Protein AF-A0A158NLA2-F1 (afdb_monomer_lite)

Organism: Atta cephalotes (NCBI:txid12957)

InterPro domains:
  IPR011042 Six-bladed beta-propeller, TolB-like [G3DSA:2.120.10.30] (15-166)
  IPR017996 Major royal jelly/yellow-related [PF03022] (31-162)
  IPR017996 Major royal jelly/yellow-related [PR01366] (38-62)
  IPR017996 Major royal jelly/yello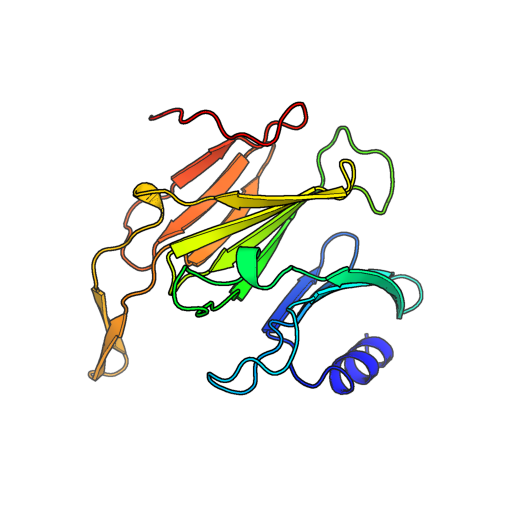w-related [PR01366] (100-117)

Sequence (175 aa):
MISLMQKIQEIEFLLSLQIQRNHVILNNGKIGFDQICNPKLMTFNLKNDTLVKIIYIPLDIATNRTGVGHLATPIVYYPKIYKRFLEMIIFIADPRFRFLIIYDSFKKSICRIESDFMKSADVIVSITDQNFTYTDGILSLTGLGDELYYVLVSAKKIHKIKVKTNGLYPNKEET

Secondary structure (DSSP, 8-state):
-HHHHHHHHTSS---EEEESSSEEEEE--EETTEE-S--EEEEEETTTTEEEEEEEPPHHHHS-TTS-----EEEEE--TT--STT--EEEEEETTTTEEEEEETTTTEEEEEE-GGGPPPPEEEEETTEEEEE---EEEEEEETTEEEEEETT-SSEEEEE--TT-S-------

pLDDT: mean 81.51, std 14.43, range [34.19, 95.0]

Foldseek 3Di:
DVVLVVVVVVVVAFQDWDDDQWTWTWDCCDDPFDRNDFIWIWTAGPVPRDTDDIDGDDQPQQDDPVSGFDFHDKDWADAPPDDDSQFIWIWTDTFQVQKIWIAGPVVRDIHIDHDPQQFDDWDWDADPNDTDIDRTGWDDWDDDHQKIWTDTPHDPDIDIFGRDPVDPDGDDDDD

Radius of gyration: 16.73 Å; chains: 1; bounding box: 38×41×39 Å

Structure (mmCIF, N/CA/C/O backbone):
data_AF-A0A158NLA2-F1
#
_entry.id   AF-A0A158NLA2-F1
#
loop_
_atom_site.group_PDB
_atom_site.id
_atom_site.type_symbol
_atom_site.label_atom_id
_atom_site.label_alt_id
_atom_site.label_comp_id
_atom_site.label_asym_id
_atom_site.label_entity_id
_atom_site.label_seq_id
_atom_site.pdbx_PDB_ins_code
_atom_site.Cartn_x
_atom_site.Cartn_y
_atom_site.Cartn_z
_atom_site.occupancy
_atom_site.B_iso_or_equiv
_atom_site.auth_seq_id
_atom_site.auth_comp_id
_atom_site.auth_asym_id
_atom_site.auth_atom_id
_at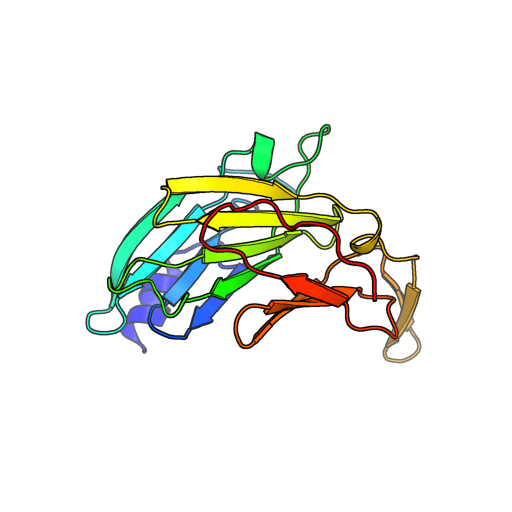om_site.pdbx_PDB_model_num
ATOM 1 N N . MET A 1 1 ? -5.611 -20.137 13.144 1.00 49.88 1 MET A N 1
ATOM 2 C CA . MET A 1 1 ? -4.727 -20.141 11.952 1.00 49.88 1 MET A CA 1
ATOM 3 C C . MET A 1 1 ? -5.289 -20.992 10.811 1.00 49.88 1 MET A C 1
ATOM 5 O O . MET A 1 1 ? -5.412 -20.461 9.719 1.00 49.88 1 MET A O 1
ATOM 9 N N . ILE A 1 2 ? -5.704 -22.248 11.048 1.00 51.84 2 ILE A N 1
ATOM 10 C CA . ILE A 1 2 ? -6.303 -23.125 10.011 1.00 51.84 2 ILE A CA 1
ATOM 11 C C . ILE A 1 2 ? -7.611 -22.542 9.422 1.00 51.84 2 ILE A C 1
ATOM 13 O O . ILE A 1 2 ? -7.744 -22.461 8.207 1.00 51.84 2 ILE A O 1
ATOM 17 N N . SER A 1 3 ? -8.524 -22.039 10.264 1.00 57.44 3 SER A N 1
ATOM 18 C CA . SER A 1 3 ? -9.803 -21.421 9.837 1.00 57.44 3 SER A CA 1
ATOM 19 C C . SER A 1 3 ? -9.613 -20.162 8.975 1.00 57.44 3 SER A C 1
ATOM 21 O O . SER A 1 3 ? -10.284 -19.975 7.961 1.00 57.44 3 SER A O 1
ATOM 23 N N . LEU A 1 4 ? -8.641 -19.316 9.322 1.00 54.81 4 LEU A N 1
ATOM 24 C CA . LEU A 1 4 ? -8.321 -18.130 8.534 1.00 54.81 4 LEU A CA 1
ATOM 25 C C . LEU A 1 4 ? -7.677 -18.483 7.185 1.00 54.81 4 LEU A C 1
ATOM 27 O O . LEU A 1 4 ? -8.001 -17.849 6.191 1.00 54.81 4 LEU A O 1
ATOM 31 N N . MET A 1 5 ? -6.802 -19.495 7.125 1.00 54.22 5 MET A N 1
ATOM 32 C CA . MET A 1 5 ? -6.245 -19.953 5.845 1.00 54.22 5 MET A CA 1
ATOM 33 C C . MET A 1 5 ? -7.327 -20.502 4.908 1.00 54.22 5 MET A C 1
ATOM 35 O O . MET A 1 5 ? -7.271 -20.222 3.716 1.00 54.22 5 MET A O 1
ATOM 39 N N . GLN A 1 6 ? -8.350 -21.179 5.441 1.00 51.25 6 GLN A N 1
ATOM 40 C CA . GLN A 1 6 ? -9.522 -21.591 4.660 1.00 51.25 6 GLN A CA 1
ATOM 41 C C . GLN A 1 6 ? -10.333 -20.388 4.150 1.00 51.25 6 GLN A C 1
ATOM 43 O O . GLN A 1 6 ? -10.694 -20.352 2.981 1.00 51.25 6 GLN A O 1
ATOM 48 N N . LYS A 1 7 ? -10.541 -19.346 4.968 1.00 55.84 7 LYS A N 1
ATOM 49 C CA . LYS A 1 7 ? -11.192 -18.100 4.505 1.00 55.84 7 LYS A CA 1
ATOM 50 C C . LYS A 1 7 ? -10.345 -17.307 3.508 1.00 55.84 7 LYS A C 1
ATOM 52 O O . LYS A 1 7 ? -10.886 -16.615 2.655 1.00 55.84 7 LYS A O 1
ATOM 57 N N . ILE A 1 8 ? -9.019 -17.382 3.616 1.00 54.69 8 ILE A N 1
ATOM 58 C CA . ILE A 1 8 ? -8.092 -16.787 2.649 1.00 54.69 8 ILE A CA 1
ATOM 59 C C . ILE A 1 8 ? -8.147 -17.540 1.313 1.00 54.69 8 ILE A C 1
ATOM 61 O O . ILE A 1 8 ? -8.038 -16.893 0.279 1.00 54.69 8 ILE A O 1
ATOM 65 N N . GLN A 1 9 ? -8.367 -18.861 1.310 1.00 49.06 9 GLN A N 1
ATOM 66 C CA . GLN A 1 9 ? -8.553 -19.638 0.075 1.00 49.06 9 GLN A CA 1
ATOM 67 C C . GLN A 1 9 ? -9.792 -19.210 -0.729 1.00 49.06 9 GLN A C 1
ATOM 69 O O . GLN A 1 9 ? -9.789 -19.362 -1.945 1.00 49.06 9 GLN A O 1
ATOM 74 N N . GLU A 1 10 ? -10.811 -18.626 -0.091 1.00 50.75 10 GLU A N 1
ATOM 75 C CA . GLU A 1 10 ? -11.972 -18.035 -0.781 1.00 50.75 10 GLU A CA 1
ATOM 76 C C . GLU A 1 10 ? -11.675 -16.645 -1.385 1.00 50.75 10 GLU A C 1
ATOM 78 O O . GLU A 1 10 ? -12.471 -16.105 -2.155 1.00 50.75 10 GLU A O 1
ATOM 83 N N . ILE A 1 11 ? -10.532 -16.032 -1.051 1.00 56.72 11 ILE A N 1
ATOM 84 C CA . ILE A 1 11 ? -10.077 -14.774 -1.649 1.00 56.72 11 ILE A CA 1
ATOM 85 C C . ILE A 1 11 ? -9.246 -15.133 -2.878 1.00 56.72 11 ILE A C 1
ATOM 87 O O . ILE A 1 11 ? -8.044 -15.356 -2.771 1.00 56.72 11 ILE A O 1
ATOM 91 N N . GLU A 1 12 ? -9.877 -15.136 -4.051 1.00 47.66 12 GLU A N 1
ATOM 92 C CA . GLU A 1 12 ? -9.251 -15.634 -5.286 1.00 47.66 12 GLU A CA 1
ATOM 93 C C . GLU A 1 12 ? -7.929 -14.941 -5.678 1.00 47.66 12 GLU A C 1
ATOM 95 O O . GLU A 1 12 ? -7.164 -15.515 -6.441 1.0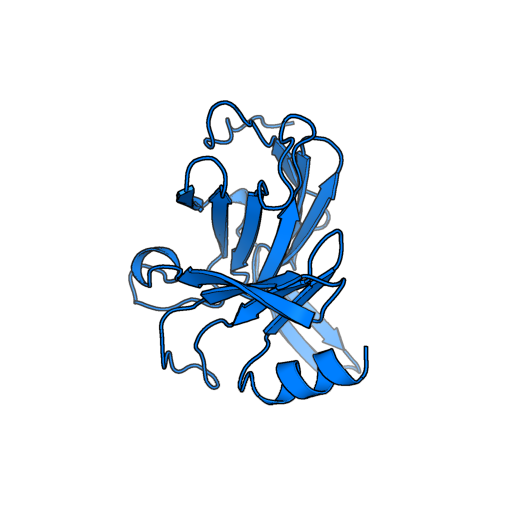0 47.66 12 GLU A O 1
ATOM 100 N N . PHE A 1 13 ? -7.584 -13.767 -5.131 1.00 59.12 13 PHE A N 1
ATOM 101 C CA . PHE A 1 13 ? -6.324 -13.074 -5.443 1.00 59.12 13 PHE A CA 1
ATOM 102 C C . PHE A 1 13 ? -5.791 -12.300 -4.227 1.00 59.12 13 PHE A C 1
ATOM 104 O O . PHE A 1 13 ? -6.037 -11.099 -4.060 1.00 59.12 13 PHE A O 1
ATOM 111 N N . LEU A 1 14 ? -5.084 -13.007 -3.339 1.00 56.69 14 LEU A N 1
ATOM 112 C CA . LEU A 1 14 ? -4.337 -12.411 -2.231 1.00 56.69 14 LEU A CA 1
ATOM 113 C C . LEU A 1 14 ? -2.925 -12.064 -2.695 1.00 56.69 14 LEU A C 1
ATOM 115 O O . LEU A 1 14 ? -2.150 -12.949 -3.047 1.00 56.69 14 LEU A O 1
ATOM 119 N N . LEU A 1 15 ? -2.580 -10.778 -2.662 1.00 62.62 15 LEU A N 1
ATOM 120 C CA . LEU A 1 15 ? -1.246 -10.341 -3.062 1.00 62.62 15 LEU A CA 1
ATOM 121 C C . LEU A 1 15 ? -0.293 -10.218 -1.876 1.00 62.62 15 LEU A C 1
ATOM 123 O O . LEU A 1 15 ? 0.894 -10.508 -1.985 1.00 62.62 15 LEU A O 1
ATOM 127 N N . SER A 1 16 ? -0.806 -9.772 -0.734 1.00 70.50 16 SER A N 1
ATOM 128 C CA . SER A 1 16 ? 0.007 -9.543 0.454 1.00 70.50 16 SER A CA 1
ATOM 129 C C . SER A 1 16 ? -0.835 -9.533 1.724 1.00 70.50 16 SER A C 1
ATOM 131 O O . SER A 1 16 ? -1.999 -9.116 1.741 1.00 70.50 16 SER A O 1
ATOM 133 N N . LEU A 1 17 ? -0.210 -10.006 2.802 1.00 73.69 17 LEU A N 1
ATOM 134 C CA . LEU A 1 17 ? -0.778 -10.105 4.139 1.00 73.69 17 LEU A CA 1
ATOM 135 C C . LEU A 1 17 ? 0.109 -9.335 5.115 1.00 73.69 17 LEU A C 1
ATOM 137 O O . LEU A 1 17 ? 1.304 -9.600 5.212 1.00 73.69 17 LEU A O 1
ATOM 141 N N . GLN A 1 18 ? -0.489 -8.415 5.867 1.00 73.12 18 GLN A N 1
ATOM 142 C CA . GLN A 1 18 ? 0.171 -7.727 6.972 1.00 73.12 18 GLN A CA 1
ATOM 143 C C . GLN A 1 18 ? -0.454 -8.158 8.295 1.00 73.12 18 GLN A C 1
ATOM 145 O O . GLN A 1 18 ? -1.675 -8.102 8.461 1.00 73.12 18 GLN A O 1
ATOM 150 N N . ILE A 1 19 ? 0.394 -8.594 9.230 1.00 71.25 19 ILE A N 1
ATOM 151 C CA . ILE A 1 19 ? -0.001 -9.092 10.549 1.00 71.25 19 ILE A CA 1
ATOM 152 C C . ILE A 1 19 ? 0.705 -8.250 11.611 1.00 71.25 19 ILE A C 1
ATOM 154 O O . ILE A 1 19 ? 1.915 -8.348 11.784 1.00 71.25 19 ILE A O 1
ATOM 158 N N . GLN A 1 20 ? -0.051 -7.428 12.333 1.00 69.38 20 GLN A N 1
ATOM 159 C CA . GLN A 1 20 ? 0.439 -6.766 13.549 1.00 69.38 20 GLN A CA 1
ATOM 160 C C . GLN A 1 20 ? -0.603 -6.873 14.661 1.00 69.38 20 GLN A C 1
ATOM 162 O O . GLN A 1 20 ? -0.478 -7.706 15.550 1.00 69.38 20 GLN A O 1
ATOM 167 N N . ARG A 1 21 ? -1.659 -6.052 14.596 1.00 71.00 21 ARG A N 1
ATOM 168 C CA . ARG A 1 21 ? -2.820 -6.121 15.507 1.00 71.00 21 ARG A CA 1
ATOM 169 C C . ARG A 1 21 ? -4.041 -6.764 14.849 1.00 71.00 21 ARG A C 1
ATOM 171 O O . ARG A 1 21 ? -4.851 -7.384 15.525 1.00 71.00 21 ARG A O 1
ATOM 178 N N . ASN A 1 22 ? -4.147 -6.603 13.532 1.00 69.88 22 ASN A N 1
ATOM 179 C CA . ASN A 1 22 ? -5.159 -7.180 12.654 1.00 69.88 22 ASN A CA 1
ATOM 180 C C . ASN A 1 22 ? -4.481 -7.856 11.462 1.00 69.88 22 ASN A C 1
ATOM 182 O O . ASN A 1 22 ? -3.318 -7.561 11.173 1.00 69.88 22 ASN A O 1
ATOM 186 N N . HIS A 1 23 ? -5.228 -8.697 10.744 1.00 78.25 23 HIS A N 1
ATOM 187 C CA . HIS A 1 23 ? -4.856 -9.084 9.386 1.00 78.25 23 HIS A CA 1
ATOM 188 C C . HIS A 1 23 ? -5.394 -8.037 8.425 1.00 78.25 23 HIS A C 1
ATOM 190 O O . HIS A 1 23 ? -6.608 -7.903 8.275 1.00 78.25 23 HIS A O 1
ATOM 196 N N . VAL A 1 24 ? -4.496 -7.295 7.784 1.00 83.94 24 VAL A N 1
ATOM 197 C CA . VAL A 1 24 ? -4.851 -6.462 6.636 1.00 83.94 24 VAL A CA 1
ATOM 198 C C . VAL A 1 24 ? -4.396 -7.185 5.381 1.00 83.94 24 VAL A C 1
ATOM 200 O O . VAL A 1 24 ? -3.222 -7.521 5.236 1.00 83.94 24 VAL A O 1
ATOM 203 N N . ILE A 1 25 ? -5.352 -7.434 4.496 1.00 87.38 25 ILE A N 1
ATOM 204 C CA . ILE A 1 25 ? -5.155 -8.099 3.215 1.00 87.38 25 ILE A CA 1
ATOM 205 C C . ILE A 1 25 ? -5.380 -7.074 2.113 1.00 87.38 25 ILE A C 1
ATOM 207 O O . ILE A 1 25 ? -6.402 -6.381 2.110 1.00 87.38 25 ILE A O 1
ATOM 211 N N . LEU A 1 26 ? -4.442 -7.006 1.172 1.00 89.31 26 LEU A N 1
ATOM 212 C CA . LEU A 1 26 ? -4.621 -6.285 -0.082 1.00 89.31 26 LEU A CA 1
ATOM 213 C C . LEU A 1 26 ? -5.032 -7.271 -1.176 1.00 89.31 26 LEU A C 1
ATOM 215 O O . LEU A 1 26 ? -4.301 -8.208 -1.498 1.00 89.31 26 LEU A O 1
ATOM 219 N N . ASN A 1 27 ? -6.190 -7.012 -1.774 1.00 89.88 27 ASN A N 1
ATOM 220 C CA . ASN A 1 27 ? -6.587 -7.589 -3.049 1.00 89.88 27 ASN A CA 1
ATOM 221 C C . ASN A 1 27 ? -6.472 -6.477 -4.101 1.00 89.88 27 ASN A C 1
ATOM 223 O O . ASN A 1 27 ? -7.119 -5.436 -3.981 1.00 89.88 27 ASN A O 1
ATOM 227 N N . ASN A 1 28 ? -5.610 -6.670 -5.100 1.00 88.50 28 ASN A N 1
ATOM 228 C CA . ASN A 1 28 ? -5.338 -5.670 -6.137 1.00 88.50 28 ASN A CA 1
ATOM 229 C C . ASN A 1 28 ? -6.407 -5.635 -7.250 1.00 88.50 28 ASN A C 1
ATOM 231 O O . ASN A 1 28 ? -6.336 -4.788 -8.138 1.00 88.50 28 ASN A O 1
ATOM 235 N N . GLY A 1 29 ? -7.390 -6.536 -7.205 1.00 88.56 29 GLY A N 1
ATOM 236 C CA . GLY A 1 29 ? -8.479 -6.641 -8.170 1.00 88.56 29 GLY A CA 1
ATOM 237 C C . GLY A 1 29 ? -8.054 -7.131 -9.554 1.00 88.56 29 GLY A C 1
ATOM 238 O O . GLY A 1 29 ? -8.791 -6.887 -10.512 1.00 88.56 29 GLY A O 1
ATOM 239 N N . LYS A 1 30 ? -6.883 -7.776 -9.674 1.00 87.00 30 LYS A N 1
ATOM 240 C CA . LYS A 1 30 ? -6.302 -8.196 -10.955 1.00 87.00 30 LYS A CA 1
ATOM 241 C C . LYS A 1 30 ? -6.193 -9.704 -11.124 1.00 87.00 30 LYS A C 1
ATOM 243 O O . LYS A 1 30 ? -5.852 -10.411 -10.181 1.00 87.00 30 LYS A O 1
ATOM 248 N N . ILE A 1 31 ? -6.360 -10.145 -12.370 1.00 84.56 31 ILE A N 1
ATOM 249 C CA . ILE A 1 31 ? -5.972 -11.477 -12.848 1.00 84.56 31 ILE A CA 1
ATOM 250 C C . ILE A 1 31 ? -4.918 -11.269 -13.932 1.00 84.56 31 ILE A C 1
ATOM 252 O O . ILE A 1 31 ? -5.192 -10.678 -14.972 1.00 84.56 31 ILE A O 1
ATOM 256 N N . GLY A 1 32 ? -3.678 -11.685 -13.666 1.00 82.56 32 GLY A N 1
ATOM 257 C CA . GLY A 1 32 ? -2.553 -11.329 -14.531 1.00 82.56 32 GLY A CA 1
ATOM 258 C C . GLY A 1 32 ? -2.401 -9.805 -14.645 1.00 82.56 32 GLY A C 1
ATOM 259 O O . GLY A 1 32 ? -2.119 -9.127 -13.654 1.00 82.56 32 GLY A O 1
ATOM 260 N N . PHE A 1 33 ? -2.584 -9.266 -15.853 1.00 82.00 33 PHE A N 1
ATOM 261 C CA . PHE A 1 33 ? -2.517 -7.824 -16.119 1.00 82.00 33 PHE A CA 1
ATOM 262 C C . PHE A 1 33 ? -3.888 -7.131 -16.115 1.00 82.00 33 PHE A C 1
ATOM 264 O O . PHE A 1 33 ? -3.933 -5.905 -15.954 1.00 82.00 33 PHE A O 1
ATOM 271 N N . ASP A 1 34 ? -4.974 -7.900 -16.211 1.00 86.69 34 ASP A N 1
ATOM 272 C CA . ASP A 1 34 ? -6.332 -7.397 -16.400 1.00 86.69 34 ASP A CA 1
ATOM 273 C C . ASP A 1 34 ? -6.954 -6.947 -15.076 1.00 86.69 34 ASP A C 1
ATOM 275 O O . ASP A 1 34 ? -6.893 -7.650 -14.065 1.00 86.69 34 ASP A O 1
ATOM 279 N N . GLN A 1 35 ? -7.560 -5.756 -15.074 1.00 89.44 35 GLN A N 1
ATOM 280 C CA . GLN A 1 35 ? -8.295 -5.225 -13.925 1.00 89.44 35 GLN A CA 1
ATOM 281 C C . GLN A 1 35 ? -9.745 -5.722 -13.970 1.00 89.44 35 GLN A C 1
ATOM 283 O O . GLN A 1 35 ? -10.515 -5.304 -14.829 1.00 89.44 35 GLN A O 1
ATOM 288 N N . ILE A 1 36 ? -10.125 -6.585 -13.027 1.00 91.00 36 ILE A N 1
ATOM 289 C CA . ILE A 1 36 ? -11.461 -7.202 -12.970 1.00 91.00 36 ILE A CA 1
ATOM 290 C C . ILE A 1 36 ? -12.401 -6.436 -12.032 1.00 91.00 36 ILE A C 1
ATOM 292 O O . ILE A 1 36 ? -13.599 -6.331 -12.280 1.00 91.00 36 ILE A O 1
ATOM 296 N N . CYS A 1 37 ? -11.872 -5.883 -10.939 1.00 90.88 37 CYS A N 1
ATOM 297 C CA . CYS A 1 37 ? -12.645 -5.092 -9.978 1.00 90.88 37 CYS A CA 1
ATOM 298 C C . CYS A 1 37 ? -11.771 -4.038 -9.294 1.00 90.88 37 CYS A C 1
ATOM 300 O O . CYS A 1 37 ? -10.551 -4.070 -9.426 1.00 90.88 37 CYS A O 1
ATOM 302 N N . ASN A 1 38 ? -12.365 -3.109 -8.543 1.00 92.75 38 ASN A N 1
ATOM 303 C CA . ASN A 1 38 ? -11.580 -2.141 -7.775 1.00 92.75 38 ASN A CA 1
ATOM 304 C C . ASN A 1 38 ? -10.708 -2.858 -6.728 1.00 92.75 38 ASN A C 1
ATOM 306 O O . ASN A 1 38 ? -11.207 -3.764 -6.048 1.00 92.75 38 ASN A O 1
ATOM 310 N N . PRO A 1 39 ? -9.448 -2.429 -6.525 1.00 93.44 39 PRO A N 1
ATOM 311 C CA . PRO A 1 39 ? -8.644 -2.938 -5.427 1.00 93.44 39 PRO A CA 1
ATOM 312 C C . PRO A 1 39 ? -9.336 -2.694 -4.085 1.00 93.44 39 PRO A C 1
ATOM 314 O O . PRO A 1 39 ? -10.037 -1.697 -3.891 1.00 93.44 39 PRO A O 1
ATOM 317 N N . LYS A 1 40 ? -9.124 -3.595 -3.129 1.00 93.88 40 LYS A N 1
ATOM 318 C CA . LYS A 1 40 ? -9.732 -3.508 -1.801 1.00 93.88 40 LYS A CA 1
ATOM 319 C C . LYS A 1 40 ? -8.764 -3.913 -0.700 1.00 93.88 40 LYS A C 1
ATOM 321 O O . LYS A 1 40 ? -8.013 -4.880 -0.825 1.00 93.88 40 LYS A O 1
ATOM 326 N N . LEU A 1 41 ? -8.832 -3.178 0.404 1.00 92.25 41 LEU A N 1
ATOM 327 C CA . LEU A 1 41 ? -8.219 -3.536 1.676 1.00 92.25 41 LEU A CA 1
ATOM 328 C C . LEU A 1 41 ? -9.268 -4.216 2.545 1.00 92.25 41 LEU A C 1
ATOM 330 O O . LEU A 1 41 ? -10.344 -3.664 2.781 1.00 92.25 41 LEU A O 1
ATOM 334 N N . MET A 1 42 ? -8.942 -5.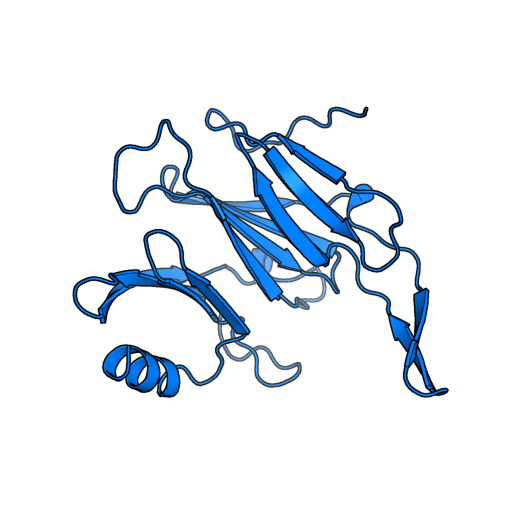397 3.049 1.00 91.50 42 MET A N 1
ATOM 335 C CA . MET A 1 42 ? -9.809 -6.165 3.934 1.00 91.50 42 MET A CA 1
ATOM 336 C C . MET A 1 42 ? -9.121 -6.323 5.281 1.00 91.50 42 MET A C 1
ATOM 338 O O . MET A 1 42 ? -7.984 -6.780 5.356 1.00 91.50 42 MET A O 1
ATOM 342 N N . THR A 1 43 ? -9.795 -5.914 6.351 1.00 89.81 43 THR A N 1
ATOM 343 C CA . THR A 1 43 ? -9.304 -6.059 7.722 1.00 89.81 43 THR A CA 1
ATOM 344 C C . THR A 1 43 ? -10.074 -7.165 8.417 1.00 89.81 43 THR A C 1
ATOM 346 O O . THR A 1 43 ? -11.300 -7.099 8.503 1.00 89.81 43 THR A O 1
ATOM 349 N N . PHE A 1 44 ? -9.355 -8.143 8.954 1.00 88.44 44 PHE A N 1
ATOM 350 C CA . PHE A 1 44 ? -9.911 -9.228 9.751 1.00 88.44 44 PHE A CA 1
ATOM 351 C C . PHE A 1 44 ? -9.452 -9.111 11.203 1.00 88.44 44 PHE A C 1
ATOM 353 O O . PHE A 1 44 ? -8.298 -8.773 11.484 1.00 88.44 44 PHE A O 1
ATOM 360 N N . ASN A 1 45 ? -10.368 -9.418 12.118 1.00 84.75 45 ASN A N 1
ATOM 361 C CA . ASN A 1 45 ? -10.083 -9.545 13.539 1.00 84.75 45 ASN A CA 1
ATOM 362 C C . ASN A 1 45 ? -9.462 -10.919 13.818 1.00 84.75 45 ASN A C 1
ATOM 364 O O . ASN A 1 45 ? -10.064 -11.948 13.522 1.00 84.75 45 ASN A O 1
ATOM 368 N N . LEU A 1 46 ? -8.272 -10.915 14.421 1.00 81.06 46 LEU A N 1
ATOM 369 C CA . LEU A 1 46 ? -7.496 -12.121 14.727 1.00 81.06 46 LEU A CA 1
ATOM 370 C C . LEU A 1 46 ? -8.130 -13.008 15.797 1.00 81.06 46 LEU A C 1
ATOM 372 O O . LEU A 1 46 ? -7.868 -14.203 15.847 1.00 81.06 46 LEU A O 1
ATOM 376 N N . LYS A 1 47 ? -8.922 -12.421 16.699 1.00 85.75 47 LYS A N 1
ATOM 377 C CA . LYS A 1 47 ? -9.454 -13.138 17.861 1.00 85.75 47 LYS A CA 1
ATOM 378 C C . LYS A 1 47 ? -10.524 -14.155 17.466 1.00 85.75 47 LYS A C 1
ATOM 380 O O . LYS A 1 47 ? -10.689 -15.161 18.146 1.00 85.75 47 LYS A O 1
ATOM 385 N N . ASN A 1 48 ? -11.282 -13.858 16.417 1.00 86.56 48 ASN A N 1
ATOM 386 C CA . ASN A 1 48 ? -12.463 -14.618 16.011 1.00 86.56 48 ASN A CA 1
ATOM 387 C C . ASN A 1 48 ? -12.539 -14.858 14.493 1.00 86.56 48 ASN A C 1
ATOM 389 O O . ASN A 1 48 ? -13.584 -15.273 13.999 1.00 86.56 48 ASN A O 1
ATOM 393 N N . ASP A 1 49 ? -11.463 -14.583 13.752 1.00 83.50 49 ASP A N 1
ATOM 394 C CA . ASP A 1 49 ? -11.369 -14.757 12.299 1.00 83.50 49 ASP A CA 1
ATOM 395 C C . ASP A 1 49 ? -12.521 -14.082 11.514 1.00 83.50 49 ASP A C 1
ATOM 397 O O . ASP A 1 49 ? -12.976 -14.598 10.488 1.00 83.50 49 ASP A O 1
ATOM 401 N N . THR A 1 50 ? -13.048 -12.942 11.985 1.00 87.50 50 THR A N 1
ATOM 402 C CA . THR A 1 50 ? -14.151 -12.231 11.306 1.00 87.50 50 THR A CA 1
ATOM 403 C C . THR A 1 50 ? -13.657 -11.060 10.470 1.00 87.50 50 THR A C 1
ATOM 405 O O . THR A 1 50 ? -12.832 -10.270 10.936 1.00 87.50 50 THR A O 1
ATOM 408 N N . LEU A 1 51 ? -14.223 -10.893 9.273 1.00 90.00 51 LEU A N 1
ATOM 409 C CA . LEU A 1 51 ? -14.054 -9.688 8.464 1.00 90.00 51 LEU A CA 1
ATOM 410 C C . LEU A 1 51 ? -14.725 -8.504 9.168 1.00 90.00 51 LEU A C 1
ATOM 412 O O . LEU A 1 51 ? -15.930 -8.524 9.400 1.00 90.00 51 LEU A O 1
ATOM 416 N N . VAL A 1 52 ? -13.946 -7.479 9.515 1.00 90.88 52 VAL A N 1
ATOM 417 C CA . VAL A 1 52 ? -14.444 -6.304 10.254 1.00 90.88 52 VAL A CA 1
ATOM 418 C C . VAL A 1 52 ? -14.566 -5.058 9.391 1.00 90.88 52 VAL A C 1
ATOM 420 O O . VAL A 1 52 ? -15.337 -4.160 9.721 1.00 90.88 52 VAL A O 1
ATOM 423 N N . LYS A 1 53 ? -13.800 -4.964 8.299 1.00 90.19 53 LYS A N 1
ATOM 424 C CA . LYS A 1 53 ? -13.836 -3.796 7.417 1.00 90.19 53 LYS A CA 1
ATOM 425 C C . LYS A 1 53 ? -13.382 -4.146 6.007 1.00 90.19 53 LYS A C 1
ATOM 427 O O . LYS A 1 53 ? -12.385 -4.842 5.837 1.00 90.19 53 LYS A O 1
ATOM 432 N N . ILE A 1 54 ? -14.078 -3.592 5.020 1.00 92.62 54 ILE A N 1
ATOM 433 C CA . ILE A 1 54 ? -13.647 -3.544 3.621 1.00 92.62 54 ILE A CA 1
ATOM 434 C C . ILE A 1 54 ? -13.521 -2.072 3.235 1.00 92.62 54 ILE A C 1
ATOM 436 O O . ILE A 1 54 ? -14.411 -1.274 3.530 1.00 92.62 54 ILE A O 1
ATOM 440 N N . ILE A 1 55 ? -12.416 -1.708 2.593 1.00 92.56 55 ILE A N 1
ATOM 441 C CA . ILE A 1 55 ? -12.196 -0.384 2.011 1.00 92.56 55 ILE A CA 1
ATOM 442 C C . ILE A 1 55 ? -11.882 -0.583 0.537 1.00 92.56 55 ILE A C 1
ATOM 444 O O . ILE A 1 55 ? -10.918 -1.268 0.204 1.00 92.56 55 ILE A O 1
ATOM 448 N N . TYR A 1 56 ? -12.677 0.029 -0.330 1.00 94.19 56 TYR A N 1
ATOM 449 C CA . TYR A 1 56 ? -12.409 0.056 -1.762 1.00 94.19 56 TYR A CA 1
ATOM 450 C C . TYR A 1 56 ? -11.444 1.195 -2.082 1.00 94.19 56 TYR A C 1
ATOM 452 O O . TYR A 1 56 ? -11.624 2.317 -1.610 1.00 94.19 56 TYR A O 1
ATOM 460 N N . ILE A 1 57 ? -10.425 0.895 -2.879 1.00 95.00 57 ILE A N 1
ATOM 461 C CA . ILE A 1 57 ? -9.498 1.872 -3.438 1.00 95.00 57 ILE A CA 1
ATOM 462 C C . ILE A 1 57 ? -10.054 2.265 -4.812 1.00 95.00 57 ILE A C 1
ATOM 464 O O . ILE A 1 57 ? -10.180 1.396 -5.679 1.00 95.00 57 ILE A O 1
ATOM 468 N N . PRO A 1 58 ? -10.416 3.539 -5.025 1.00 94.50 58 PRO A N 1
ATOM 469 C CA . PRO A 1 58 ? -10.883 4.011 -6.324 1.00 94.50 58 PRO A CA 1
ATOM 470 C C . PRO A 1 58 ? -9.835 3.789 -7.426 1.00 94.50 58 PRO A C 1
ATOM 472 O O . PRO A 1 58 ? -8.634 3.921 -7.179 1.00 94.50 58 PRO A O 1
ATOM 475 N N . LEU A 1 59 ? -10.269 3.442 -8.642 1.00 93.00 59 LEU A N 1
ATOM 476 C CA . LEU A 1 59 ? -9.350 3.139 -9.749 1.00 93.00 59 LEU A CA 1
ATOM 477 C C . LEU A 1 59 ? -8.530 4.352 -10.188 1.00 93.00 59 LEU A C 1
ATOM 479 O O . LEU A 1 59 ? -7.355 4.202 -10.502 1.00 93.00 59 LEU A O 1
ATOM 483 N N . ASP A 1 60 ? -9.111 5.545 -10.150 1.00 92.38 60 ASP A N 1
ATOM 484 C CA . ASP A 1 60 ? -8.437 6.819 -10.421 1.00 92.38 60 ASP A CA 1
ATOM 485 C C . ASP A 1 60 ? -7.301 7.119 -9.426 1.00 92.38 60 ASP A C 1
ATOM 487 O O . ASP A 1 60 ? -6.352 7.826 -9.758 1.00 92.38 60 ASP A O 1
ATOM 491 N N . ILE A 1 61 ? -7.349 6.529 -8.228 1.00 94.12 61 ILE A N 1
ATOM 492 C CA . ILE A 1 61 ? -6.258 6.564 -7.245 1.0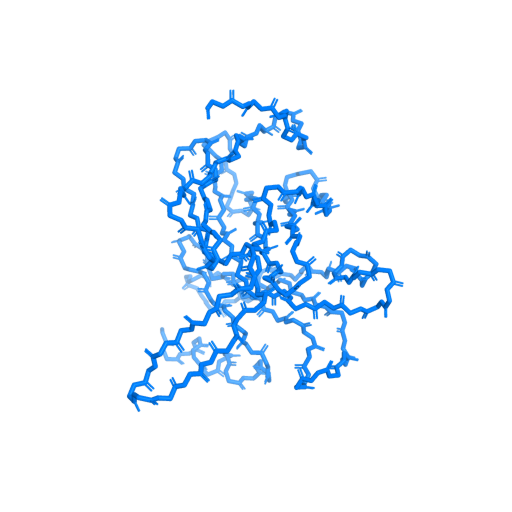0 94.12 61 ILE A CA 1
ATOM 493 C C . ILE A 1 61 ? -5.279 5.400 -7.465 1.00 94.12 61 ILE A C 1
ATOM 495 O O . ILE A 1 61 ? -4.062 5.582 -7.382 1.00 94.12 61 ILE A O 1
ATOM 499 N N . ALA A 1 62 ? -5.804 4.204 -7.751 1.00 93.44 62 ALA A N 1
ATOM 500 C CA . ALA A 1 62 ? -5.043 2.964 -7.907 1.00 93.44 62 ALA A CA 1
ATOM 501 C C . ALA A 1 62 ? -4.263 2.835 -9.217 1.00 93.44 62 ALA A C 1
ATOM 503 O O . ALA A 1 62 ? -3.453 1.919 -9.348 1.00 93.44 62 ALA A O 1
ATOM 504 N N . THR A 1 63 ? -4.519 3.699 -10.194 1.00 91.69 63 THR A N 1
ATOM 505 C CA . THR A 1 63 ? -3.951 3.590 -11.537 1.00 91.69 63 THR A CA 1
ATOM 506 C C . THR A 1 63 ? -3.390 4.921 -12.009 1.00 91.69 63 THR A C 1
ATOM 508 O O . THR A 1 63 ? -3.762 5.987 -11.526 1.00 91.69 63 THR A O 1
ATOM 511 N N . ASN A 1 64 ? -2.404 4.869 -12.899 1.00 86.12 64 ASN A N 1
ATOM 512 C CA . ASN A 1 64 ? -1.872 6.051 -13.566 1.00 86.12 64 ASN A CA 1
ATOM 513 C C . ASN A 1 64 ? -2.889 6.622 -14.585 1.00 86.12 64 ASN A C 1
ATOM 515 O O . ASN A 1 64 ? -3.974 6.083 -14.790 1.00 86.12 64 ASN A O 1
ATOM 519 N N . ARG A 1 65 ? -2.507 7.688 -15.299 1.00 83.12 65 ARG A N 1
ATOM 520 C CA . ARG A 1 65 ? -3.363 8.329 -16.318 1.00 83.12 65 ARG A CA 1
ATOM 521 C C . ARG A 1 65 ? -3.802 7.403 -17.458 1.00 83.12 65 ARG A C 1
ATOM 523 O O . ARG A 1 65 ? -4.791 7.699 -18.113 1.00 83.12 65 ARG A O 1
ATOM 530 N N . THR A 1 66 ? -3.071 6.318 -17.710 1.00 85.44 66 THR A N 1
ATOM 531 C CA . THR A 1 66 ? -3.409 5.327 -18.741 1.00 85.44 66 THR A CA 1
ATOM 532 C C . THR A 1 66 ? -4.246 4.170 -18.186 1.00 85.44 66 THR A C 1
ATOM 534 O O . THR A 1 66 ? -4.445 3.185 -18.886 1.00 85.44 66 THR A O 1
ATOM 537 N N . GLY A 1 67 ? -4.708 4.252 -16.933 1.00 84.75 67 GLY A N 1
ATOM 538 C CA . GLY A 1 67 ? -5.526 3.219 -16.296 1.00 84.75 67 GLY A CA 1
ATOM 539 C C . GLY A 1 67 ? -4.739 1.995 -15.824 1.00 84.75 67 GLY A C 1
ATOM 540 O O . GLY A 1 67 ? -5.330 0.953 -15.556 1.00 84.75 67 GLY A O 1
ATOM 541 N N . VAL A 1 68 ? -3.409 2.093 -15.702 1.00 85.69 68 VAL A N 1
ATOM 542 C CA . VAL A 1 68 ? -2.555 0.968 -15.298 1.00 85.69 68 VAL A CA 1
ATOM 543 C C . VAL A 1 68 ? -1.951 1.197 -13.910 1.00 85.69 68 VAL A C 1
ATOM 545 O O . VAL A 1 68 ? -1.467 2.281 -13.586 1.00 85.69 68 VAL A O 1
ATOM 548 N N . GLY A 1 69 ? -2.005 0.159 -13.077 1.00 88.00 69 GLY A N 1
ATOM 549 C CA . GLY A 1 69 ? -1.465 0.117 -11.718 1.00 88.00 69 GLY A CA 1
ATOM 550 C C . GLY A 1 69 ? -1.037 -1.301 -11.326 1.00 88.00 69 GLY A C 1
ATOM 551 O O . GLY A 1 69 ? -1.411 -2.283 -11.970 1.00 88.00 69 GLY A O 1
ATOM 552 N N . HIS A 1 70 ? -0.237 -1.423 -10.281 1.00 88.50 70 HIS A N 1
ATOM 553 C CA . HIS A 1 70 ? 0.280 -2.646 -9.688 1.00 88.50 70 HIS A CA 1
ATOM 554 C C . HIS A 1 70 ? 0.540 -2.433 -8.187 1.00 88.50 70 HIS A C 1
ATOM 556 O O . HIS A 1 70 ? 1.673 -2.467 -7.709 1.00 88.50 70 HIS A O 1
ATOM 562 N N . LEU A 1 71 ? -0.537 -2.204 -7.432 1.00 90.88 71 LEU A N 1
ATOM 563 C CA . LEU A 1 71 ? -0.473 -2.129 -5.971 1.00 90.88 71 LEU A CA 1
ATOM 564 C C . LEU A 1 71 ? 0.070 -3.447 -5.423 1.00 90.88 71 LEU A C 1
ATOM 566 O O . LEU A 1 71 ? -0.563 -4.470 -5.664 1.00 90.88 71 LEU A O 1
ATOM 570 N N . ALA A 1 72 ? 1.194 -3.417 -4.702 1.00 85.19 72 ALA A N 1
ATOM 571 C CA . ALA A 1 72 ? 1.913 -4.622 -4.280 1.00 85.19 72 ALA A CA 1
ATOM 572 C C . ALA A 1 72 ? 2.150 -4.701 -2.771 1.00 85.19 72 ALA A C 1
ATOM 574 O O . ALA A 1 72 ? 1.775 -5.686 -2.128 1.00 85.19 72 ALA A O 1
ATOM 575 N N . THR A 1 73 ? 2.735 -3.647 -2.200 1.00 83.62 73 THR A N 1
ATOM 576 C CA . THR A 1 73 ? 3.320 -3.698 -0.854 1.00 83.62 73 THR A CA 1
ATOM 577 C C . THR A 1 73 ? 2.517 -2.831 0.119 1.00 83.62 73 THR A C 1
ATOM 579 O O . THR A 1 73 ? 2.825 -1.645 0.259 1.00 83.62 73 THR A O 1
ATOM 582 N N . PRO A 1 74 ? 1.476 -3.363 0.789 1.00 90.19 74 PRO A N 1
ATOM 583 C CA . PRO A 1 74 ? 0.808 -2.675 1.874 1.00 90.19 74 PRO A CA 1
ATOM 584 C C . PRO A 1 74 ? 1.654 -2.763 3.147 1.00 90.19 74 PRO A C 1
ATOM 586 O O . PRO A 1 74 ? 2.190 -3.821 3.472 1.00 90.19 74 PRO A O 1
ATOM 589 N N . ILE A 1 75 ? 1.696 -1.683 3.918 1.00 90.25 75 ILE A N 1
ATOM 590 C CA . ILE A 1 75 ? 2.159 -1.659 5.303 1.00 90.25 75 ILE A CA 1
ATOM 591 C C . ILE A 1 75 ? 1.146 -0.929 6.156 1.00 90.25 75 ILE A C 1
ATOM 593 O O . ILE A 1 75 ? 0.646 0.135 5.794 1.00 90.25 75 ILE A O 1
ATOM 597 N N . VAL A 1 76 ? 0.867 -1.517 7.315 1.00 89.25 76 VAL A N 1
ATOM 598 C CA . VAL A 1 76 ? -0.022 -0.939 8.311 1.00 89.25 76 VAL A CA 1
ATOM 599 C C . VAL A 1 76 ? 0.814 -0.223 9.358 1.00 89.25 76 VAL A C 1
ATOM 601 O O . VAL A 1 76 ? 1.724 -0.796 9.953 1.00 89.25 76 VAL A O 1
ATOM 604 N N . TYR A 1 77 ? 0.478 1.035 9.586 1.00 88.06 77 TYR A N 1
ATOM 605 C CA . TYR A 1 77 ? 1.061 1.887 10.599 1.00 88.06 77 TYR A CA 1
ATOM 606 C C . TYR A 1 77 ? -0.001 2.241 11.639 1.00 88.06 77 TYR A C 1
ATOM 608 O O . TYR A 1 77 ? -1.115 2.643 11.295 1.00 88.06 77 TYR A O 1
ATOM 616 N N . TYR A 1 78 ? 0.344 2.111 12.919 1.00 85.50 78 TYR A N 1
ATOM 617 C CA . TYR A 1 78 ? -0.532 2.451 14.039 1.00 85.50 78 TYR A CA 1
ATOM 618 C C . TYR A 1 78 ? 0.053 3.649 14.794 1.00 85.50 78 TYR A C 1
ATOM 620 O O . TYR A 1 78 ? 0.894 3.452 15.677 1.00 85.50 78 TYR A O 1
ATOM 628 N N . PRO A 1 79 ? -0.367 4.888 14.471 1.00 81.69 79 PRO A N 1
ATOM 629 C CA . PRO A 1 79 ? 0.062 6.066 15.210 1.00 81.69 79 PRO A CA 1
ATOM 630 C C . PRO A 1 79 ? -0.229 5.918 16.704 1.00 81.69 79 PRO A C 1
ATOM 632 O O . PRO A 1 79 ? -1.335 5.544 17.090 1.00 81.69 79 PRO A O 1
ATOM 635 N N . LYS A 1 80 ? 0.729 6.278 17.566 1.00 79.44 80 LYS A N 1
ATOM 636 C CA . LYS A 1 80 ? 0.558 6.186 19.032 1.00 79.44 80 LYS A CA 1
ATOM 637 C C . LYS A 1 80 ? -0.623 7.005 19.558 1.00 79.44 80 LYS A C 1
ATOM 639 O O . LYS A 1 80 ? -1.203 6.663 20.582 1.00 79.44 80 LYS A O 1
ATOM 644 N N . ILE A 1 81 ? -0.959 8.093 18.867 1.00 77.88 81 ILE A N 1
ATOM 645 C CA . ILE A 1 81 ? -2.075 8.974 19.226 1.00 77.88 81 ILE A CA 1
ATOM 646 C C . ILE A 1 81 ? -3.446 8.324 19.002 1.00 77.88 81 ILE A C 1
ATOM 648 O O . ILE A 1 81 ? -4.437 8.771 19.578 1.00 77.88 81 ILE A O 1
ATOM 652 N N . TYR A 1 82 ? -3.513 7.296 18.156 1.00 79.81 82 TYR A N 1
ATOM 653 C CA . TYR A 1 82 ? -4.747 6.600 17.842 1.00 79.81 82 TYR A CA 1
ATOM 654 C C . TYR A 1 82 ? -5.042 5.590 18.942 1.00 79.81 82 TYR A C 1
ATOM 656 O O . TYR A 1 82 ? -4.199 4.778 19.327 1.00 79.81 82 TYR A O 1
ATOM 664 N N . LYS A 1 83 ? -6.255 5.678 19.487 1.00 75.12 83 LYS A N 1
ATOM 665 C CA . LYS A 1 83 ? -6.665 4.906 20.666 1.00 75.12 83 LYS A CA 1
ATOM 666 C C . LYS A 1 83 ? -7.553 3.731 20.289 1.00 75.12 83 LYS A C 1
ATOM 668 O O . LYS A 1 83 ? -7.670 2.790 21.072 1.00 75.12 83 LYS A O 1
ATOM 673 N N . ARG A 1 84 ? -8.200 3.770 19.119 1.00 77.25 84 ARG A N 1
ATOM 674 C CA . ARG A 1 84 ? -9.143 2.725 18.714 1.00 77.25 84 ARG A CA 1
ATOM 675 C C . ARG A 1 84 ? -8.465 1.644 17.885 1.00 77.25 84 ARG A C 1
ATOM 677 O O . ARG A 1 84 ? -7.560 1.884 17.097 1.00 77.25 84 ARG A O 1
ATOM 684 N N . PHE A 1 85 ? -8.994 0.435 18.020 1.00 70.94 85 PHE A N 1
ATOM 685 C CA . PHE A 1 85 ? -8.496 -0.778 17.371 1.00 70.94 85 PHE A CA 1
ATOM 686 C C . PHE A 1 85 ? -8.421 -0.710 15.832 1.00 70.94 85 PHE A C 1
ATOM 688 O O . PHE A 1 85 ? -7.580 -1.371 15.228 1.00 70.94 85 PHE A O 1
ATOM 695 N N . LEU A 1 86 ? -9.291 0.085 15.199 1.00 81.94 86 LEU A N 1
ATOM 696 C CA . LEU A 1 86 ? -9.381 0.234 13.739 1.00 81.94 86 LEU A CA 1
ATOM 697 C C . LEU A 1 86 ? -8.810 1.563 13.226 1.00 81.94 86 LEU A C 1
ATOM 699 O O . LEU A 1 86 ? -8.997 1.885 12.053 1.00 81.94 86 LEU A O 1
ATOM 703 N N . GLU A 1 87 ? -8.145 2.326 14.093 1.00 87.44 87 GLU A N 1
ATOM 704 C CA . GLU A 1 87 ? -7.449 3.553 13.722 1.00 87.44 87 GLU A CA 1
ATOM 705 C C . GLU A 1 87 ? -5.997 3.220 13.350 1.00 87.44 87 GLU A C 1
ATOM 707 O O . GLU A 1 87 ? -5.146 2.918 14.184 1.00 87.44 87 GLU A O 1
ATOM 712 N N . MET A 1 88 ? -5.740 3.246 12.052 1.00 88.44 88 MET A N 1
ATOM 713 C CA . MET A 1 88 ? -4.479 2.949 11.386 1.00 88.44 88 MET A CA 1
ATOM 714 C C . MET A 1 88 ? -4.301 3.803 10.125 1.00 88.44 88 MET A C 1
ATOM 716 O O . MET A 1 88 ? -5.272 4.308 9.547 1.00 88.44 88 MET A O 1
ATOM 720 N N . ILE A 1 89 ? -3.058 3.914 9.678 1.00 90.88 89 ILE A N 1
ATOM 721 C CA . ILE A 1 89 ? -2.689 4.424 8.360 1.00 90.88 89 ILE A CA 1
ATOM 722 C C . ILE A 1 89 ? -2.151 3.239 7.558 1.00 90.88 89 ILE A C 1
ATOM 724 O O . ILE A 1 89 ? -1.363 2.455 8.079 1.00 90.88 89 ILE A O 1
ATOM 728 N N . ILE A 1 90 ? -2.587 3.075 6.314 1.00 92.19 90 ILE A N 1
ATOM 729 C CA . ILE A 1 90 ? -2.091 2.029 5.419 1.00 92.19 90 ILE A CA 1
ATOM 730 C C . ILE A 1 90 ? -1.362 2.697 4.263 1.00 92.19 90 ILE A C 1
ATOM 732 O O . ILE A 1 90 ? -1.938 3.522 3.560 1.00 92.19 90 ILE A O 1
ATOM 736 N N . PHE A 1 91 ? -0.107 2.318 4.071 1.00 93.75 91 PHE A N 1
ATOM 737 C CA . PHE A 1 91 ? 0.725 2.718 2.943 1.00 93.75 91 PHE A CA 1
ATOM 738 C C . PHE A 1 91 ? 0.747 1.585 1.931 1.00 93.75 91 PHE A C 1
ATOM 740 O O . PHE A 1 91 ? 0.936 0.448 2.341 1.00 93.75 91 PHE A O 1
ATOM 747 N N . ILE A 1 92 ? 0.558 1.854 0.642 1.00 93.50 92 ILE A N 1
ATOM 748 C CA . ILE A 1 92 ? 0.574 0.823 -0.403 1.00 93.50 92 ILE A CA 1
ATOM 749 C C . ILE A 1 92 ? 1.452 1.300 -1.548 1.00 93.50 92 ILE A C 1
ATOM 751 O O . ILE A 1 92 ? 1.107 2.269 -2.223 1.00 93.50 92 ILE A O 1
ATOM 755 N N . ALA A 1 93 ? 2.584 0.634 -1.759 1.00 92.69 93 ALA A N 1
ATOM 756 C CA . ALA A 1 93 ? 3.456 0.942 -2.884 1.00 92.69 93 ALA A CA 1
ATOM 757 C C . ALA A 1 93 ? 2.946 0.299 -4.176 1.00 92.69 93 ALA A C 1
ATOM 759 O O . ALA A 1 93 ? 2.502 -0.855 -4.182 1.00 92.69 93 ALA A O 1
ATOM 760 N N . ASP A 1 94 ? 3.089 1.047 -5.264 1.00 91.88 94 ASP A N 1
ATOM 761 C CA . ASP A 1 94 ? 3.083 0.547 -6.630 1.00 91.88 94 ASP A CA 1
ATOM 762 C C . ASP A 1 94 ? 4.511 0.622 -7.189 1.00 91.88 94 ASP A C 1
ATOM 764 O O . ASP A 1 94 ? 4.961 1.708 -7.576 1.00 91.88 94 ASP A O 1
ATOM 768 N N . PRO A 1 95 ? 5.251 -0.499 -7.220 1.00 88.62 95 PRO A N 1
ATOM 769 C CA . PRO A 1 95 ? 6.630 -0.494 -7.690 1.00 88.62 95 PRO A CA 1
ATOM 770 C C . PRO A 1 95 ? 6.746 -0.160 -9.177 1.00 88.62 95 PRO A C 1
ATOM 772 O O . PRO A 1 95 ? 7.608 0.629 -9.564 1.00 88.62 95 PRO A O 1
ATOM 775 N N . ARG A 1 96 ? 5.851 -0.689 -10.016 1.00 87.50 96 ARG A N 1
ATOM 776 C CA . ARG A 1 96 ? 5.925 -0.526 -11.478 1.00 87.50 96 ARG A CA 1
ATOM 777 C C . ARG A 1 96 ? 5.624 0.900 -11.908 1.00 87.50 96 ARG A C 1
ATOM 779 O O . ARG A 1 96 ? 6.324 1.466 -12.743 1.00 87.50 96 ARG A O 1
ATOM 786 N N . PHE A 1 97 ? 4.591 1.492 -11.319 1.00 88.00 97 PHE A N 1
ATOM 787 C CA . PHE A 1 97 ? 4.106 2.825 -11.673 1.00 88.00 97 PHE A CA 1
ATOM 788 C C . PHE A 1 97 ? 4.556 3.912 -10.692 1.00 88.00 97 PHE A C 1
ATOM 790 O O . PHE A 1 97 ? 4.242 5.084 -10.898 1.00 88.00 97 PHE A O 1
ATOM 797 N N . ARG A 1 98 ? 5.373 3.539 -9.697 1.00 90.06 98 ARG A N 1
ATOM 798 C CA . ARG A 1 98 ? 6.243 4.422 -8.904 1.00 90.06 98 ARG A CA 1
ATOM 799 C C . ARG A 1 98 ? 5.476 5.455 -8.077 1.00 90.06 98 ARG A C 1
ATOM 801 O O . ARG A 1 98 ? 5.865 6.621 -8.006 1.00 90.06 98 ARG A O 1
ATOM 808 N N . PHE A 1 99 ? 4.392 5.022 -7.444 1.00 91.25 99 PHE A N 1
ATOM 809 C CA . PHE A 1 99 ? 3.591 5.860 -6.554 1.00 91.25 99 PHE A CA 1
ATOM 810 C C . PHE A 1 99 ? 3.265 5.144 -5.243 1.00 91.25 99 PHE A C 1
ATOM 812 O O . PHE A 1 99 ? 3.395 3.926 -5.114 1.00 91.25 99 PHE A O 1
ATOM 819 N N . LEU A 1 100 ? 2.833 5.926 -4.257 1.00 93.69 100 LEU A N 1
ATOM 820 C CA . LEU A 1 100 ? 2.438 5.455 -2.937 1.00 93.69 100 LEU A CA 1
ATOM 821 C C . LEU A 1 100 ? 0.998 5.877 -2.655 1.00 93.69 100 LEU A C 1
ATOM 823 O O . LEU A 1 100 ? 0.677 7.063 -2.696 1.00 93.69 100 LEU A O 1
ATOM 827 N N . ILE A 1 101 ? 0.131 4.925 -2.331 1.00 94.56 101 ILE A N 1
ATOM 828 C CA . ILE A 1 101 ? -1.199 5.219 -1.793 1.00 94.56 101 ILE A CA 1
ATOM 829 C C . ILE A 1 101 ? -1.115 5.294 -0.280 1.00 94.56 101 ILE A C 1
ATOM 831 O O . ILE A 1 101 ? -0.464 4.464 0.355 1.00 94.56 101 ILE A O 1
ATOM 835 N N . ILE A 1 102 ? -1.822 6.261 0.294 1.00 94.25 102 ILE A N 1
ATOM 836 C CA . ILE A 1 102 ? -2.004 6.375 1.731 1.00 94.25 102 ILE A CA 1
ATOM 837 C C . ILE A 1 102 ? -3.490 6.377 2.047 1.00 94.25 102 ILE A C 1
ATOM 839 O O . ILE A 1 102 ? -4.240 7.217 1.556 1.00 94.25 102 ILE A O 1
ATOM 843 N N . TYR A 1 103 ? -3.904 5.449 2.899 1.00 93.12 103 TYR A N 1
ATOM 844 C CA . TYR A 1 103 ? -5.232 5.419 3.487 1.00 93.12 103 TYR A CA 1
ATOM 845 C C . TYR A 1 103 ? -5.149 5.756 4.975 1.00 93.12 103 TYR A C 1
ATOM 847 O O . TYR A 1 103 ? -4.511 5.038 5.739 1.00 93.12 103 TYR A O 1
ATOM 855 N N . ASP A 1 104 ? -5.829 6.819 5.395 1.00 91.12 104 ASP A N 1
ATOM 856 C CA . ASP A 1 104 ? -5.995 7.199 6.799 1.00 91.12 104 ASP A CA 1
ATOM 857 C C . ASP A 1 104 ? -7.403 6.822 7.250 1.00 91.12 104 ASP A C 1
ATOM 859 O O . ASP A 1 104 ? -8.405 7.400 6.820 1.00 91.12 104 ASP A O 1
ATOM 863 N N . SER A 1 105 ? -7.489 5.829 8.131 1.00 89.00 105 SER A N 1
ATOM 864 C CA . SER A 1 105 ? -8.775 5.345 8.633 1.00 89.00 105 SER A CA 1
ATOM 865 C C . SER A 1 105 ? -9.468 6.302 9.604 1.00 89.00 105 SER A C 1
ATOM 867 O O . SER A 1 105 ? -10.696 6.245 9.701 1.00 89.00 105 SER A O 1
ATOM 869 N N . PHE A 1 106 ? -8.719 7.166 10.298 1.00 86.44 106 PHE A N 1
ATOM 870 C CA . PHE A 1 106 ? -9.265 8.145 11.233 1.00 86.44 106 PHE A CA 1
ATOM 871 C C . PHE A 1 106 ? -9.944 9.278 10.463 1.00 86.44 106 PHE A C 1
ATOM 873 O O . PHE A 1 106 ? -11.098 9.611 10.732 1.00 86.44 106 PHE A O 1
ATOM 880 N N . LYS A 1 107 ? -9.266 9.801 9.435 1.00 88.19 107 LYS A N 1
ATOM 881 C CA . LYS A 1 107 ? -9.819 10.823 8.526 1.00 88.19 107 LYS A CA 1
ATOM 882 C C . LYS A 1 107 ? -10.752 10.250 7.464 1.00 88.19 107 LYS A C 1
ATOM 884 O O . LYS A 1 107 ? -11.452 11.008 6.802 1.00 88.19 107 LYS A O 1
ATOM 889 N N . LYS A 1 108 ? -10.768 8.923 7.302 1.00 88.88 108 LYS A N 1
ATOM 890 C CA . LYS A 1 108 ? -11.463 8.211 6.217 1.00 88.88 108 LYS A CA 1
ATOM 891 C C . LYS A 1 108 ? -11.069 8.748 4.835 1.00 88.88 108 LYS A C 1
ATOM 893 O O . LYS A 1 108 ? -11.901 8.818 3.937 1.00 88.88 108 LYS A O 1
ATOM 898 N N . SER A 1 109 ? -9.803 9.119 4.676 1.00 91.25 109 SER A N 1
ATOM 899 C CA . SER A 1 109 ? -9.273 9.715 3.452 1.00 91.25 109 SER A CA 1
ATOM 900 C C . SER A 1 109 ? -8.296 8.772 2.769 1.00 91.25 109 SER A C 1
ATOM 902 O O . SER A 1 109 ? -7.543 8.059 3.434 1.00 91.25 109 SER A O 1
ATOM 904 N N . ILE A 1 110 ? -8.275 8.820 1.442 1.00 93.25 110 ILE A N 1
ATOM 905 C CA . ILE A 1 110 ? -7.290 8.133 0.616 1.00 93.25 110 ILE A CA 1
ATOM 906 C C . ILE A 1 110 ? -6.620 9.147 -0.306 1.00 93.25 110 ILE A C 1
ATOM 908 O O . ILE A 1 110 ? -7.287 10.029 -0.842 1.00 93.25 110 ILE A O 1
ATOM 912 N N . CYS A 1 111 ? -5.308 9.043 -0.474 1.00 92.81 111 CYS A N 1
ATOM 913 C CA . CYS A 1 111 ? -4.572 9.864 -1.424 1.00 92.81 111 CYS A CA 1
ATOM 914 C C . CYS A 1 111 ? -3.462 9.065 -2.102 1.00 92.81 111 CYS A C 1
ATOM 916 O O . CYS A 1 111 ? -2.991 8.051 -1.586 1.00 92.81 111 CYS A O 1
ATOM 918 N N . ARG A 1 112 ? -3.052 9.550 -3.272 1.00 93.31 112 ARG A N 1
ATOM 919 C CA . ARG A 1 112 ? -1.897 9.074 -4.027 1.00 93.31 112 ARG A CA 1
ATOM 920 C C . ARG A 1 112 ? -0.790 10.112 -3.919 1.00 93.31 112 ARG A C 1
ATOM 922 O O . ARG A 1 112 ? -1.044 11.306 -4.068 1.00 93.31 112 ARG A O 1
ATOM 929 N N . ILE A 1 113 ? 0.429 9.646 -3.691 1.00 91.62 113 ILE A N 1
ATOM 930 C CA . ILE A 1 113 ? 1.638 10.460 -3.684 1.00 91.62 113 ILE A CA 1
ATOM 931 C C . ILE A 1 113 ? 2.574 9.950 -4.768 1.00 91.62 113 ILE A C 1
ATOM 933 O O . ILE A 1 113 ? 2.858 8.757 -4.856 1.00 91.62 113 ILE A O 1
ATOM 937 N N . GLU A 1 114 ? 3.078 10.886 -5.560 1.00 90.69 114 GLU A N 1
ATOM 938 C CA . GLU A 1 114 ? 4.135 10.666 -6.537 1.00 90.69 114 GLU A CA 1
ATOM 939 C C . GLU A 1 114 ? 5.341 11.521 -6.169 1.00 90.69 114 GLU A C 1
ATOM 941 O O . GLU A 1 114 ? 5.206 12.641 -5.670 1.00 90.69 114 GLU A O 1
ATOM 946 N N . SER A 1 115 ? 6.534 10.990 -6.406 1.00 89.12 115 SER A N 1
ATOM 947 C CA . SER A 1 115 ? 7.779 11.701 -6.149 1.00 89.12 115 SER A CA 1
ATOM 948 C C . SER A 1 115 ? 8.873 11.175 -7.063 1.00 89.12 115 SER A C 1
ATOM 950 O O . SER A 1 115 ? 8.936 9.977 -7.335 1.00 89.12 115 SER A O 1
ATOM 952 N N . ASP A 1 116 ? 9.780 12.050 -7.491 1.00 88.69 116 ASP A N 1
ATOM 953 C CA . ASP A 1 116 ? 10.960 11.635 -8.253 1.00 88.69 116 ASP A CA 1
ATOM 954 C C . ASP A 1 116 ? 11.876 10.723 -7.427 1.00 88.69 116 ASP A C 1
ATOM 956 O O . ASP A 1 116 ? 12.515 9.836 -7.979 1.00 88.69 116 ASP A O 1
ATOM 960 N N . PHE A 1 117 ? 11.839 10.838 -6.095 1.00 88.00 117 PHE A N 1
ATOM 961 C CA . PHE A 1 117 ? 12.559 9.944 -5.183 1.00 88.00 117 PHE A CA 1
ATOM 962 C C . PHE A 1 117 ? 11.984 8.521 -5.124 1.00 88.00 117 PHE A C 1
ATOM 964 O O . PHE A 1 117 ? 12.594 7.652 -4.514 1.00 88.00 117 PHE A O 1
ATOM 971 N N . MET A 1 118 ? 10.821 8.266 -5.734 1.00 89.31 118 MET A N 1
ATOM 972 C CA . MET A 1 118 ? 10.241 6.922 -5.872 1.00 89.31 118 MET A CA 1
ATOM 973 C C . MET A 1 118 ? 10.599 6.270 -7.214 1.00 89.31 118 MET A C 1
ATOM 975 O O . MET A 1 118 ? 10.233 5.117 -7.453 1.00 89.31 118 MET A O 1
ATOM 979 N N . LYS A 1 119 ? 11.300 6.997 -8.094 1.00 88.06 119 LYS A N 1
ATOM 980 C CA . LYS A 1 119 ? 11.752 6.506 -9.395 1.00 88.06 119 LYS A CA 1
ATOM 981 C C . LYS A 1 119 ? 13.162 5.934 -9.272 1.00 88.06 119 LYS A C 1
ATOM 983 O O . LYS A 1 119 ? 14.061 6.575 -8.739 1.00 88.06 119 LYS A O 1
ATOM 988 N N . SER A 1 120 ? 13.341 4.727 -9.785 1.00 81.62 120 SER A N 1
ATOM 989 C CA . SER A 1 120 ? 14.627 4.046 -9.930 1.00 81.62 120 SER A CA 1
ATOM 990 C C . SER A 1 120 ? 15.134 4.154 -11.366 1.00 81.62 120 SER A C 1
ATOM 992 O O . SER A 1 120 ? 14.354 4.353 -12.303 1.00 81.62 120 SER A O 1
ATOM 994 N N . ALA A 1 121 ? 16.447 4.005 -11.528 1.00 79.06 121 ALA A N 1
ATOM 995 C CA . ALA A 1 121 ? 17.019 3.654 -12.820 1.00 79.06 121 ALA A CA 1
ATOM 996 C C . ALA A 1 121 ? 16.814 2.155 -13.065 1.00 79.06 121 ALA A C 1
ATOM 998 O O . ALA A 1 121 ? 16.778 1.377 -12.109 1.00 79.06 121 ALA A O 1
ATOM 999 N N . ASP A 1 122 ? 16.717 1.756 -14.329 1.00 81.38 122 ASP A N 1
ATOM 1000 C CA . ASP A 1 122 ? 16.632 0.342 -14.680 1.00 81.38 122 ASP A CA 1
ATOM 1001 C C . ASP A 1 122 ? 17.911 -0.379 -14.231 1.00 81.38 122 ASP A C 1
ATOM 1003 O O . ASP A 1 122 ? 19.024 0.127 -14.405 1.00 81.38 122 ASP A O 1
ATOM 1007 N N . VAL A 1 123 ? 17.756 -1.558 -13.627 1.00 84.12 123 VAL A N 1
ATOM 1008 C CA . VAL A 1 123 ? 18.881 -2.360 -13.131 1.00 84.12 123 VAL A CA 1
ATOM 1009 C C . VAL A 1 123 ? 18.823 -3.760 -13.695 1.00 84.12 123 VAL A C 1
ATOM 1011 O O . VAL A 1 123 ? 17.763 -4.373 -13.767 1.00 84.12 123 VAL A O 1
ATOM 1014 N N . ILE A 1 124 ? 19.992 -4.274 -14.062 1.00 86.44 124 ILE A N 1
ATOM 1015 C CA . ILE A 1 124 ? 20.169 -5.665 -14.454 1.00 86.44 124 ILE A CA 1
ATOM 1016 C C . ILE A 1 124 ? 20.546 -6.457 -13.205 1.00 86.44 124 ILE A C 1
ATOM 1018 O O . ILE A 1 124 ? 21.556 -6.174 -12.561 1.00 86.44 124 ILE A O 1
ATOM 1022 N N . VAL A 1 125 ? 19.722 -7.442 -12.871 1.00 84.69 125 VAL A N 1
ATOM 1023 C CA . VAL A 1 125 ? 19.973 -8.404 -11.800 1.00 84.69 125 VAL A CA 1
ATOM 1024 C C . VAL A 1 125 ? 20.307 -9.744 -12.438 1.00 84.69 125 VAL A C 1
ATOM 1026 O O . VAL A 1 125 ? 19.524 -10.267 -13.230 1.00 84.69 125 VAL A O 1
ATOM 1029 N N . SER A 1 126 ? 21.466 -10.300 -12.093 1.00 89.12 126 SER A N 1
ATOM 1030 C CA . SER A 1 126 ? 21.891 -11.620 -12.556 1.00 89.12 126 SER A CA 1
ATOM 1031 C C . SER A 1 126 ? 21.522 -12.678 -11.520 1.00 89.12 126 SER A C 1
ATOM 1033 O O . SER A 1 126 ? 21.961 -12.603 -10.373 1.00 89.12 126 SER A O 1
ATOM 1035 N N . ILE A 1 127 ? 20.723 -13.668 -11.913 1.00 86.69 127 ILE A N 1
ATOM 1036 C CA . ILE A 1 127 ? 20.367 -14.828 -11.089 1.00 86.69 127 ILE A CA 1
ATOM 1037 C C . ILE A 1 127 ? 20.720 -16.071 -11.897 1.00 86.69 127 ILE A C 1
ATOM 1039 O O . ILE A 1 127 ? 20.244 -16.216 -13.020 1.00 86.69 127 ILE A O 1
ATOM 1043 N N . THR A 1 128 ? 21.558 -16.954 -11.343 1.00 91.88 128 THR A N 1
ATOM 1044 C CA . THR A 1 128 ? 21.993 -18.202 -12.010 1.00 91.88 128 THR A CA 1
ATOM 1045 C C . THR A 1 128 ? 22.447 -17.965 -13.458 1.00 91.88 128 THR A C 1
ATOM 1047 O O . THR A 1 128 ? 21.934 -18.587 -14.383 1.00 91.88 128 THR A O 1
ATOM 1050 N N . ASP A 1 129 ? 23.339 -16.986 -13.650 1.00 89.56 129 ASP A N 1
ATOM 1051 C CA . ASP A 1 129 ? 23.898 -16.563 -14.947 1.00 89.56 129 ASP A CA 1
ATOM 1052 C C . ASP A 1 129 ? 22.882 -16.060 -15.991 1.00 89.56 129 ASP A C 1
ATOM 1054 O O . ASP A 1 129 ? 23.226 -15.823 -17.149 1.00 89.56 129 ASP A O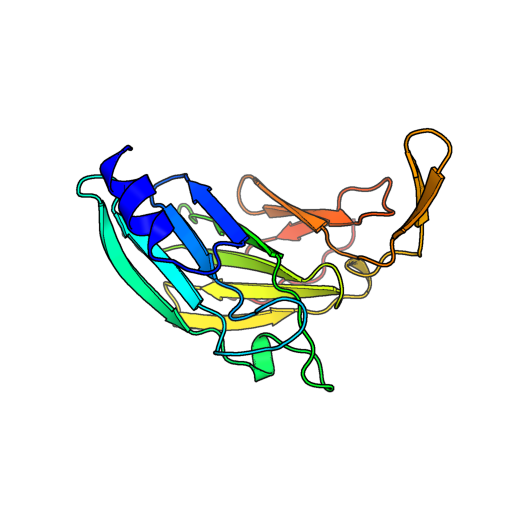 1
ATOM 1058 N N . GLN A 1 130 ? 21.633 -15.825 -15.583 1.00 92.88 130 GLN A N 1
ATOM 1059 C CA . GLN A 1 130 ? 20.609 -15.176 -16.393 1.00 92.88 130 GLN A CA 1
ATOM 1060 C C . GLN A 1 130 ? 20.405 -13.738 -15.932 1.00 92.88 130 GLN A C 1
ATOM 1062 O O . GLN A 1 130 ? 20.303 -13.459 -14.738 1.00 92.88 130 GLN A O 1
ATOM 1067 N N . ASN A 1 131 ? 20.325 -12.822 -16.893 1.00 91.12 131 ASN A N 1
ATOM 1068 C CA . ASN A 1 131 ? 20.158 -11.398 -16.638 1.00 91.12 131 ASN A CA 1
ATOM 1069 C C . ASN A 1 131 ? 18.689 -10.993 -16.761 1.00 91.12 131 ASN A C 1
ATOM 1071 O O . ASN A 1 131 ? 18.058 -11.233 -17.788 1.00 91.12 131 ASN A O 1
ATOM 1075 N N . PHE A 1 132 ? 18.180 -10.315 -15.737 1.00 87.50 132 PHE A N 1
ATOM 1076 C CA . PHE A 1 132 ? 16.826 -9.779 -15.686 1.00 87.50 132 PHE A CA 1
ATOM 1077 C C . PHE A 1 132 ? 16.877 -8.266 -15.517 1.00 87.50 132 PHE A C 1
ATOM 1079 O O . PHE A 1 132 ? 17.471 -7.764 -14.563 1.00 87.50 132 PHE A O 1
ATOM 1086 N N . THR A 1 133 ? 16.233 -7.534 -16.420 1.00 86.56 133 THR A N 1
ATOM 1087 C CA . THR A 1 133 ? 16.073 -6.085 -16.277 1.00 86.56 133 THR A CA 1
ATOM 1088 C C . THR A 1 133 ? 14.873 -5.789 -15.386 1.00 86.56 133 THR A C 1
ATOM 1090 O O . THR A 1 133 ? 13.752 -6.188 -15.693 1.00 86.56 133 THR A O 1
ATOM 1093 N N . TYR A 1 134 ? 15.104 -5.059 -14.300 1.00 82.94 134 TYR A N 1
ATOM 1094 C CA . TYR A 1 134 ? 14.079 -4.554 -13.395 1.00 82.94 134 TYR A CA 1
ATOM 1095 C C . TYR A 1 134 ? 13.902 -3.046 -13.579 1.00 82.94 134 TYR A C 1
ATOM 1097 O O . TYR A 1 134 ? 14.855 -2.283 -13.429 1.00 82.94 134 TYR A O 1
ATOM 1105 N N . THR A 1 135 ? 12.665 -2.627 -13.855 1.00 81.81 135 THR A N 1
ATOM 1106 C CA . THR A 1 135 ? 12.277 -1.222 -14.105 1.00 81.81 135 THR A CA 1
ATOM 1107 C C . THR A 1 135 ? 11.423 -0.623 -12.974 1.00 81.81 135 THR A C 1
ATOM 1109 O O . THR A 1 135 ? 10.826 0.450 -13.123 1.00 81.81 135 THR A O 1
ATOM 1112 N N . ASP A 1 136 ? 11.317 -1.333 -11.849 1.00 84.69 136 ASP A N 1
ATOM 1113 C CA . ASP A 1 136 ? 10.450 -1.001 -10.714 1.00 84.69 136 ASP A CA 1
ATOM 1114 C C . ASP A 1 136 ? 11.116 0.010 -9.772 1.00 84.69 136 ASP A C 1
ATOM 1116 O O . ASP A 1 136 ? 12.314 -0.063 -9.503 1.00 84.69 136 ASP A O 1
ATOM 1120 N N . GLY A 1 137 ? 10.331 0.957 -9.259 1.00 87.31 137 GLY A N 1
ATOM 1121 C CA . GLY A 1 137 ? 10.740 2.010 -8.331 1.00 87.31 137 GLY A CA 1
ATOM 1122 C C . GLY A 1 137 ? 10.677 1.594 -6.865 1.00 87.31 137 GLY A C 1
ATOM 1123 O O . GLY A 1 137 ? 11.420 0.724 -6.411 1.00 87.31 137 GLY A O 1
ATOM 1124 N N . ILE A 1 138 ? 9.818 2.278 -6.108 1.00 89.62 138 ILE A N 1
ATOM 1125 C CA . ILE A 1 138 ? 9.562 2.020 -4.687 1.00 89.62 138 ILE A CA 1
ATOM 1126 C C . ILE A 1 138 ? 9.120 0.570 -4.457 1.00 89.62 138 ILE A C 1
ATOM 1128 O O . ILE A 1 138 ? 8.080 0.153 -4.950 1.00 89.62 138 ILE A O 1
ATOM 1132 N N . LEU A 1 139 ? 9.899 -0.205 -3.699 1.00 83.31 139 LEU A N 1
ATOM 1133 C CA . LEU A 1 139 ? 9.654 -1.642 -3.540 1.00 83.31 139 LEU A CA 1
ATOM 1134 C C . LEU A 1 139 ? 9.293 -2.014 -2.105 1.00 83.31 139 LEU A C 1
ATOM 1136 O O . LEU A 1 139 ? 8.171 -2.440 -1.820 1.00 83.31 139 LEU A O 1
ATOM 1140 N N . SER A 1 140 ? 10.270 -1.887 -1.210 1.00 86.25 140 SER A N 1
ATOM 1141 C CA . SER A 1 140 ? 10.132 -2.316 0.176 1.00 86.25 140 SER A CA 1
ATOM 1142 C C . SER A 1 140 ? 9.881 -1.108 1.058 1.00 86.25 140 SER A C 1
ATOM 1144 O O . SER A 1 140 ? 10.520 -0.067 0.901 1.00 86.25 140 SER A O 1
ATOM 1146 N N . LEU A 1 141 ? 8.922 -1.264 1.961 1.00 90.81 141 LEU A N 1
ATOM 1147 C CA . LEU A 1 141 ? 8.497 -0.266 2.927 1.00 90.81 141 LEU A CA 1
ATOM 1148 C C . LEU A 1 141 ? 8.781 -0.811 4.332 1.00 90.81 141 LEU A C 1
ATOM 1150 O O . LEU A 1 141 ? 8.770 -2.021 4.541 1.00 90.81 141 LEU A O 1
ATOM 1154 N N . THR A 1 142 ? 8.966 0.059 5.319 1.00 89.88 142 THR A N 1
ATOM 1155 C CA . THR A 1 142 ? 8.853 -0.314 6.736 1.00 89.88 142 THR A CA 1
ATOM 1156 C C . THR A 1 142 ? 8.527 0.903 7.593 1.00 89.88 142 THR A C 1
ATOM 1158 O O . THR A 1 142 ? 9.022 1.999 7.344 1.00 89.88 142 THR A O 1
ATOM 1161 N N . GLY A 1 143 ? 7.659 0.737 8.590 1.00 87.31 143 GLY A N 1
ATOM 1162 C CA . GLY A 1 143 ? 7.331 1.797 9.542 1.00 87.31 143 GLY A CA 1
ATOM 1163 C C . GLY A 1 143 ? 8.199 1.694 10.793 1.00 87.31 143 GLY A C 1
ATOM 1164 O O . GLY A 1 143 ? 8.232 0.639 11.423 1.00 87.31 143 GLY A O 1
ATOM 1165 N N . LEU A 1 144 ? 8.854 2.787 11.187 1.00 86.56 144 LEU A N 1
ATOM 1166 C CA . LEU A 1 144 ? 9.623 2.875 12.428 1.00 86.56 144 LEU A CA 1
ATOM 1167 C C . LEU A 1 144 ? 9.389 4.236 13.095 1.00 86.56 144 LEU A C 1
ATOM 1169 O O . LEU A 1 144 ? 9.679 5.282 12.523 1.00 86.56 144 LEU A O 1
ATOM 1173 N N . GLY A 1 145 ? 8.870 4.229 14.325 1.00 85.00 145 GLY A N 1
ATOM 1174 C CA . GLY A 1 145 ? 8.543 5.469 15.035 1.00 85.00 145 GLY A CA 1
ATOM 1175 C C . GLY A 1 145 ? 7.454 6.265 14.313 1.00 85.00 145 GLY A C 1
ATOM 1176 O O . GLY A 1 145 ? 6.373 5.735 14.086 1.00 85.00 145 GLY A O 1
ATOM 1177 N N . ASP A 1 146 ? 7.741 7.516 13.952 1.00 86.88 146 ASP A N 1
ATOM 1178 C CA . ASP A 1 146 ? 6.847 8.389 13.169 1.00 86.88 146 ASP A CA 1
ATOM 1179 C C . ASP A 1 146 ? 7.332 8.541 11.715 1.00 86.88 146 ASP A C 1
ATOM 1181 O O . ASP A 1 146 ? 7.071 9.543 11.045 1.00 86.88 146 ASP A O 1
ATOM 1185 N N . GLU A 1 147 ? 8.082 7.555 11.222 1.00 89.94 147 GLU A N 1
ATOM 1186 C CA . GLU A 1 147 ? 8.708 7.572 9.905 1.00 89.94 147 GLU A CA 1
ATOM 1187 C C . GLU A 1 147 ? 8.372 6.296 9.121 1.00 89.94 147 GLU A C 1
ATOM 1189 O O . GLU A 1 147 ? 8.348 5.184 9.654 1.00 89.94 147 GLU A O 1
ATOM 1194 N N . LEU A 1 148 ? 8.118 6.468 7.825 1.00 91.12 148 LEU A N 1
ATOM 1195 C CA . LEU A 1 148 ? 8.035 5.395 6.845 1.00 91.12 148 LEU A CA 1
ATOM 1196 C C . LEU A 1 148 ? 9.345 5.365 6.065 1.00 91.12 148 LEU A C 1
ATOM 1198 O O . LEU A 1 148 ? 9.654 6.305 5.338 1.00 91.12 148 LEU A O 1
ATOM 1202 N N . TYR A 1 149 ? 10.089 4.280 6.188 1.00 92.31 149 TYR A N 1
ATOM 1203 C CA . TYR A 1 149 ? 11.291 4.019 5.415 1.00 92.31 149 TYR A CA 1
ATOM 1204 C C . TYR A 1 149 ? 10.937 3.254 4.147 1.00 92.31 149 TYR A C 1
ATOM 1206 O O . TYR A 1 149 ? 10.042 2.407 4.155 1.00 92.31 149 TYR A O 1
ATOM 1214 N N . TYR A 1 150 ? 11.646 3.539 3.062 1.00 91.88 150 TYR A N 1
ATOM 1215 C CA . TYR A 1 150 ? 11.508 2.801 1.819 1.00 91.88 150 TYR A CA 1
ATOM 1216 C C . TYR A 1 150 ? 12.822 2.703 1.053 1.00 91.88 150 TYR A C 1
ATOM 1218 O O . TYR A 1 150 ? 13.714 3.542 1.185 1.00 91.88 150 TYR A O 1
ATOM 1226 N N . VAL A 1 151 ? 12.922 1.666 0.229 1.00 90.12 151 VAL A N 1
ATOM 1227 C CA . VAL A 1 151 ? 14.028 1.468 -0.712 1.00 90.12 151 VAL A CA 1
ATOM 1228 C C . VAL A 1 151 ? 13.489 1.295 -2.122 1.00 90.12 151 VAL A C 1
ATOM 1230 O O . VAL A 1 151 ? 12.374 0.803 -2.331 1.00 90.12 151 VAL A O 1
ATOM 1233 N N . LEU A 1 152 ? 14.298 1.706 -3.091 1.00 89.19 152 LEU A N 1
ATOM 1234 C CA . LEU A 1 152 ? 14.044 1.452 -4.504 1.00 89.19 152 LEU A CA 1
ATOM 1235 C C . LEU A 1 152 ? 14.767 0.177 -4.923 1.00 89.19 152 LEU A C 1
ATOM 1237 O O . LEU A 1 152 ? 15.814 -0.136 -4.358 1.00 89.19 152 LEU A O 1
ATOM 1241 N N . VAL A 1 153 ? 14.267 -0.506 -5.953 1.00 81.44 153 VAL A N 1
ATOM 1242 C CA . VAL A 1 153 ? 14.912 -1.721 -6.489 1.00 81.44 153 VAL A CA 1
ATOM 1243 C C . VAL A 1 153 ? 16.378 -1.482 -6.855 1.00 81.44 153 VAL A C 1
ATOM 1245 O O . VAL A 1 153 ? 17.240 -2.306 -6.570 1.00 81.44 153 VAL A O 1
ATOM 1248 N N . SER A 1 154 ? 16.671 -0.323 -7.442 1.00 77.75 154 SER A N 1
ATOM 1249 C CA . SER A 1 154 ? 18.010 0.044 -7.901 1.00 77.75 154 SER A CA 1
ATOM 1250 C C . SER A 1 154 ? 18.873 0.755 -6.856 1.00 77.75 154 SER A C 1
ATOM 1252 O O . SER A 1 154 ? 19.995 1.164 -7.164 1.00 77.75 154 SER A O 1
ATOM 1254 N N . ALA A 1 155 ? 18.338 1.042 -5.665 1.00 71.31 155 ALA A N 1
ATOM 1255 C CA . ALA A 1 155 ? 18.950 2.015 -4.768 1.00 71.31 155 ALA A CA 1
ATOM 1256 C C . ALA A 1 155 ? 19.949 1.383 -3.796 1.00 71.31 155 ALA A C 1
ATOM 1258 O O . ALA A 1 155 ? 19.678 0.392 -3.130 1.00 71.31 155 ALA A O 1
ATOM 1259 N N . LYS A 1 156 ? 21.084 2.070 -3.626 1.00 76.94 156 LYS A N 1
ATOM 1260 C CA . LYS A 1 156 ? 22.040 1.853 -2.524 1.00 76.94 156 LYS A CA 1
ATOM 1261 C C . LYS A 1 156 ? 21.709 2.694 -1.281 1.00 76.94 156 LYS A C 1
ATOM 1263 O O . LYS A 1 156 ? 22.514 2.774 -0.359 1.00 76.94 156 LYS A O 1
ATOM 1268 N N . LYS A 1 157 ? 20.570 3.393 -1.294 1.00 84.00 157 LYS A N 1
ATOM 1269 C CA . LYS A 1 157 ? 20.143 4.344 -0.262 1.00 84.00 157 LYS A CA 1
ATOM 1270 C C . LYS A 1 157 ? 18.771 3.956 0.276 1.00 84.00 157 LYS A C 1
ATOM 1272 O O . LYS A 1 157 ? 17.936 3.430 -0.457 1.00 84.00 157 LYS A O 1
ATOM 1277 N N . ILE A 1 158 ? 18.555 4.268 1.549 1.00 89.94 158 ILE A N 1
ATOM 1278 C CA . ILE A 1 158 ? 17.259 4.160 2.213 1.00 89.94 158 ILE A CA 1
ATOM 1279 C C . ILE A 1 158 ? 16.677 5.567 2.304 1.00 89.94 158 ILE A C 1
ATOM 1281 O O . ILE A 1 158 ? 17.339 6.488 2.780 1.00 89.94 158 ILE A O 1
ATOM 1285 N N . HIS A 1 159 ? 15.445 5.726 1.840 1.00 90.94 159 HIS A N 1
ATOM 1286 C CA . HIS A 1 159 ? 14.697 6.972 1.915 1.00 90.94 159 HIS A CA 1
ATOM 1287 C C . HIS A 1 159 ? 13.691 6.910 3.064 1.00 90.94 159 HIS A C 1
ATOM 1289 O O . HIS A 1 159 ? 13.300 5.826 3.500 1.00 90.94 159 HIS A O 1
ATOM 1295 N N . LYS A 1 160 ? 13.237 8.073 3.541 1.00 91.56 160 LYS A N 1
ATOM 1296 C CA . LYS A 1 160 ? 12.214 8.154 4.587 1.00 91.56 160 LYS A CA 1
ATOM 1297 C C . LYS A 1 160 ? 11.175 9.236 4.318 1.00 91.56 160 LYS A C 1
ATOM 1299 O O . LYS A 1 160 ? 11.461 10.244 3.680 1.00 91.56 160 LYS A O 1
ATOM 1304 N N . ILE A 1 161 ? 9.965 9.016 4.820 1.00 89.56 161 ILE A N 1
ATOM 1305 C CA . ILE A 1 161 ? 8.844 9.957 4.821 1.00 89.56 161 ILE A CA 1
ATOM 1306 C C . ILE A 1 161 ? 8.383 10.124 6.265 1.00 89.56 161 ILE A C 1
ATOM 1308 O O . ILE A 1 161 ? 8.042 9.148 6.930 1.00 89.56 161 ILE A O 1
ATOM 1312 N N . LYS A 1 162 ? 8.329 11.366 6.748 1.00 88.56 162 LYS A N 1
ATOM 1313 C CA . LYS A 1 162 ? 7.781 11.667 8.073 1.00 88.56 162 LYS A CA 1
ATOM 1314 C C . LYS A 1 162 ? 6.257 11.581 8.045 1.00 88.56 162 LYS A C 1
ATOM 1316 O O . LYS A 1 162 ? 5.600 12.281 7.272 1.00 88.56 162 LYS A O 1
ATOM 1321 N N . VAL A 1 163 ? 5.688 10.752 8.911 1.00 83.38 163 VAL A N 1
ATOM 1322 C CA . VAL A 1 163 ? 4.243 10.549 9.022 1.00 83.38 163 VAL A CA 1
ATOM 1323 C C . VAL A 1 163 ? 3.678 11.581 9.995 1.00 83.38 163 VAL A C 1
ATOM 1325 O O . VAL A 1 163 ? 3.778 11.440 11.210 1.00 83.38 163 VAL A O 1
ATOM 1328 N N . LYS A 1 164 ? 3.081 12.656 9.469 1.00 75.12 164 LYS A N 1
ATOM 1329 C CA . LYS A 1 164 ? 2.400 13.668 10.291 1.00 75.12 164 LYS A CA 1
ATOM 1330 C C . LYS A 1 164 ? 0.921 13.319 10.443 1.00 75.12 164 LYS A C 1
ATOM 1332 O O . LYS A 1 164 ? 0.160 13.304 9.480 1.00 75.12 164 LYS A O 1
ATOM 1337 N N . THR A 1 165 ? 0.481 13.108 11.676 1.00 64.44 165 THR A N 1
ATOM 1338 C CA . THR A 1 165 ? -0.915 12.766 11.988 1.00 64.44 165 THR A CA 1
ATOM 1339 C C . THR A 1 165 ? -1.881 13.950 11.849 1.00 64.44 165 THR A C 1
ATOM 1341 O O . THR A 1 165 ? -3.059 13.766 11.537 1.00 64.44 165 THR A O 1
ATOM 1344 N N . ASN A 1 166 ? -1.388 15.187 11.977 1.00 55.88 166 ASN A N 1
ATOM 1345 C CA . ASN A 1 166 ? -2.215 16.405 11.914 1.00 55.88 166 ASN A CA 1
ATOM 1346 C C . ASN A 1 166 ? -2.502 16.894 10.483 1.00 55.88 166 ASN A C 1
ATOM 1348 O O . ASN A 1 166 ? -3.259 17.835 10.288 1.00 55.88 166 ASN A O 1
ATOM 1352 N N . GLY A 1 167 ? -1.965 16.225 9.466 1.00 47.81 167 GLY A N 1
ATOM 1353 C CA . GLY A 1 167 ? -2.145 16.593 8.067 1.00 47.81 167 GLY A CA 1
ATOM 1354 C C . GLY A 1 167 ? -1.311 15.649 7.227 1.00 47.81 167 GLY A C 1
ATOM 1355 O O . GLY A 1 167 ? -0.090 15.645 7.347 1.00 47.81 167 GLY A O 1
ATOM 1356 N N . LEU A 1 168 ? -1.971 14.812 6.430 1.00 45.56 168 LEU A N 1
ATOM 1357 C CA . LEU A 1 168 ? -1.306 13.860 5.547 1.00 45.56 168 LEU A CA 1
ATOM 1358 C C . LEU A 1 168 ? -0.866 14.588 4.278 1.00 45.56 168 LEU A C 1
ATOM 1360 O O . LEU A 1 168 ? -1.383 14.372 3.192 1.00 45.56 168 LEU A O 1
ATOM 1364 N N . TYR A 1 169 ? 0.086 15.492 4.463 1.00 47.66 169 TYR A N 1
ATOM 1365 C CA . TYR A 1 169 ? 0.957 15.972 3.409 1.00 47.66 169 TYR A CA 1
ATOM 1366 C C . TYR A 1 169 ? 2.376 15.852 3.956 1.00 47.66 169 TYR A C 1
ATOM 1368 O O . TYR A 1 169 ? 2.728 16.564 4.903 1.00 47.66 169 TYR A O 1
ATOM 1376 N N . PRO A 1 170 ? 3.182 14.906 3.451 1.00 47.00 170 PRO A N 1
ATOM 1377 C CA . PRO A 1 170 ? 4.583 14.873 3.808 1.00 47.00 170 PRO A CA 1
ATOM 1378 C C . PRO A 1 170 ? 5.221 16.162 3.287 1.00 47.00 170 PRO A C 1
ATOM 1380 O O . PRO A 1 170 ? 5.301 16.387 2.081 1.00 47.00 170 PRO A O 1
ATOM 1383 N N . ASN A 1 171 ? 5.654 17.029 4.203 1.00 41.56 171 ASN A N 1
ATOM 1384 C CA . ASN A 1 171 ? 6.596 18.079 3.841 1.00 41.56 171 ASN A CA 1
ATOM 1385 C C . ASN A 1 171 ? 7.870 17.376 3.374 1.00 41.56 171 ASN A C 1
ATOM 1387 O O . ASN A 1 171 ? 8.395 16.523 4.093 1.00 41.56 171 ASN A O 1
ATOM 1391 N N . LYS A 1 172 ? 8.328 17.713 2.166 1.00 40.47 172 LYS A N 1
ATOM 1392 C CA . LYS A 1 172 ? 9.645 17.314 1.671 1.00 40.47 172 LYS A CA 1
ATOM 1393 C C . LYS A 1 172 ? 10.684 17.915 2.618 1.00 40.47 172 LYS A C 1
ATOM 1395 O O . LYS A 1 172 ? 10.855 19.128 2.635 1.00 40.47 172 LYS A O 1
ATOM 1400 N N . GLU A 1 173 ? 11.328 17.085 3.424 1.00 35.59 173 GLU A N 1
ATOM 1401 C CA . GLU A 1 173 ? 12.573 17.444 4.098 1.00 35.59 173 GLU A CA 1
ATOM 1402 C C . GLU A 1 173 ? 13.664 16.585 3.452 1.00 35.59 173 GLU A C 1
ATOM 1404 O O . GLU A 1 173 ? 13.620 15.356 3.524 1.00 35.59 173 GLU A O 1
ATOM 1409 N N . GLU A 1 174 ? 14.570 17.245 2.731 1.00 34.19 174 GLU A N 1
ATOM 1410 C CA . GLU A 1 174 ? 15.817 16.661 2.240 1.00 34.19 174 GLU A CA 1
ATOM 1411 C C . GLU A 1 174 ? 16.817 16.612 3.405 1.00 34.19 174 GLU A C 1
ATOM 1413 O O . GLU A 1 174 ? 17.008 17.607 4.105 1.00 34.19 174 GLU A O 1
ATOM 1418 N N . THR A 1 175 ? 17.448 15.458 3.606 1.00 36.06 175 THR A N 1
ATOM 1419 C CA . THR A 1 175 ? 18.700 15.306 4.367 1.00 36.06 175 THR A CA 1
ATOM 1420 C C . THR A 1 175 ? 19.672 14.514 3.527 1.00 36.06 175 THR A C 1
ATOM 1422 O O . THR A 1 175 ? 19.214 13.489 2.965 1.00 36.06 175 THR A O 1
#